Protein AF-A0A0P7W8K1-F1 (afdb_monomer)

Mean predicted aligned error: 8.6 Å

InterPro domains:
  IPR000626 Ubiquitin-like domain [PS50053] (1-49)
  IPR029071 Ubiquitin-like domain superfamily [SSF54236] (2-61)
  IPR039540 UBL3-like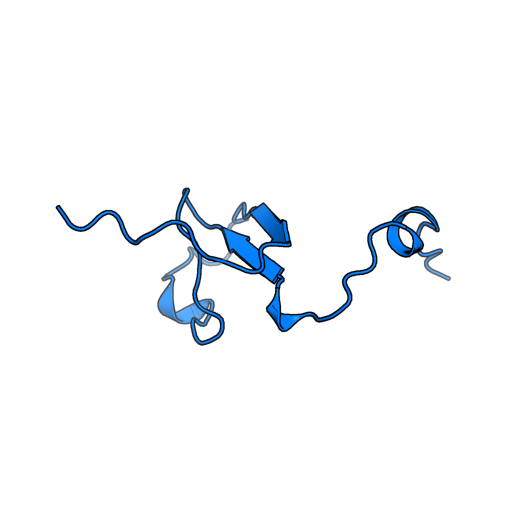, ubiquitin domain [PF13881] (7-61)
  IPR040015 UBL3-like [PTHR13169] (7-60)

Secondary structure (DSSP, 8-state):
-----GGGGTT--S-GGGEEEEETTEEEPTT--TTTTTPPTTS----EEEE-SSPPPP---

Sequence (61 aa):
KLKAHLDWEEEQVSSPSILRLIYQGRFLHGNVTLGALKLPLGKTTVMHLVARETLPEPNSQ

Radius of gyration: 14.79 Å; Cα contacts (8 Å, |Δi|>4): 39; chains: 1; bounding box: 37×32×30 Å

Structure (mmCIF, N/CA/C/O backbone):
data_AF-A0A0P7W8K1-F1
#
_entry.id   AF-A0A0P7W8K1-F1
#
loop_
_atom_site.group_PDB
_atom_site.id
_atom_site.type_symbol
_atom_site.label_atom_id
_atom_site.label_alt_id
_atom_site.label_comp_id
_atom_site.label_asym_id
_atom_site.label_entity_id
_atom_site.label_seq_id
_atom_site.pdbx_PDB_ins_code
_atom_site.Cartn_x
_atom_site.Cartn_y
_atom_site.Cartn_z
_atom_site.occupancy
_atom_site.B_iso_or_equiv
_atom_site.auth_seq_id
_atom_site.auth_comp_id
_atom_site.auth_asym_id
_atom_site.auth_atom_id
_atom_site.pdbx_PDB_model_num
ATOM 1 N N . LYS A 1 1 ? -18.707 18.348 -9.896 1.00 41.84 1 LYS A N 1
ATOM 2 C CA . LYS A 1 1 ? -17.557 18.145 -10.813 1.00 41.84 1 LYS A CA 1
ATOM 3 C C . LYS A 1 1 ? -16.297 18.124 -9.956 1.00 41.84 1 LYS A C 1
ATOM 5 O O . LYS A 1 1 ? -15.873 19.184 -9.519 1.00 41.84 1 LYS A O 1
ATOM 10 N N . LEU A 1 2 ? -15.784 16.940 -9.615 1.00 48.28 2 LEU A N 1
ATOM 11 C CA . LEU A 1 2 ? -14.497 16.819 -8.926 1.00 48.28 2 LEU A CA 1
ATOM 12 C C . LEU A 1 2 ? -13.416 17.210 -9.934 1.00 48.28 2 LEU A C 1
ATOM 14 O O . LEU A 1 2 ? -13.274 16.569 -10.972 1.00 48.28 2 LEU A O 1
ATOM 18 N N . LYS A 1 3 ? -12.752 18.336 -9.680 1.00 48.91 3 LYS A N 1
ATOM 19 C CA . LYS A 1 3 ? -11.630 18.818 -10.478 1.00 48.91 3 LYS A CA 1
ATOM 20 C C . LYS A 1 3 ? -10.430 17.973 -10.058 1.00 48.91 3 LYS A C 1
ATOM 22 O O . LYS A 1 3 ? -9.927 18.154 -8.955 1.00 48.91 3 LYS A O 1
ATOM 27 N N . ALA A 1 4 ? -10.048 16.997 -10.879 1.00 58.12 4 ALA A N 1
ATOM 28 C CA . ALA A 1 4 ? -8.780 16.308 -10.687 1.00 58.12 4 ALA A CA 1
ATOM 29 C C . ALA A 1 4 ? -7.662 17.360 -10.780 1.00 58.12 4 ALA A C 1
ATOM 31 O O . ALA A 1 4 ? -7.679 18.205 -11.677 1.00 58.12 4 ALA A O 1
ATOM 32 N N . HIS A 1 5 ? -6.774 17.377 -9.788 1.00 55.62 5 HIS A N 1
ATOM 33 C CA . HIS A 1 5 ? -5.611 18.260 -9.758 1.00 55.62 5 HIS A CA 1
ATOM 34 C C . HIS A 1 5 ? -4.722 17.939 -10.970 1.00 55.62 5 HIS A C 1
ATOM 36 O O . HIS A 1 5 ? -4.456 16.768 -11.221 1.00 55.62 5 HIS A O 1
ATOM 42 N N . LEU A 1 6 ? -4.288 18.958 -11.718 1.00 58.31 6 LEU A N 1
ATOM 43 C CA . LEU A 1 6 ? -3.440 18.815 -12.914 1.00 58.31 6 LEU A CA 1
ATOM 44 C C . LEU A 1 6 ? -2.019 18.303 -12.605 1.00 58.31 6 LEU A C 1
ATOM 46 O O . LEU A 1 6 ? -1.346 17.852 -13.519 1.00 58.31 6 LEU A O 1
ATOM 50 N N . ASP A 1 7 ? -1.589 18.316 -11.338 1.00 63.28 7 ASP A N 1
ATOM 51 C CA . ASP A 1 7 ? -0.243 17.876 -10.923 1.00 63.28 7 ASP A CA 1
ATOM 52 C C . ASP A 1 7 ? 0.053 16.395 -11.210 1.00 63.28 7 ASP A C 1
ATOM 54 O O . ASP A 1 7 ? 1.209 16.006 -11.313 1.00 63.28 7 ASP A O 1
ATOM 58 N N . TRP A 1 8 ? -0.969 15.548 -11.362 1.00 72.19 8 TRP A N 1
ATOM 59 C CA . TRP A 1 8 ? -0.766 14.106 -11.554 1.00 72.19 8 TRP A CA 1
ATOM 60 C C . TRP A 1 8 ? -0.362 13.711 -12.982 1.00 72.19 8 TRP A C 1
ATOM 62 O O . TRP A 1 8 ? 0.084 12.584 -13.184 1.00 72.19 8 TRP A O 1
ATOM 72 N N . GLU A 1 9 ? -0.515 14.602 -13.968 1.00 75.50 9 GLU A N 1
ATOM 73 C CA . GLU A 1 9 ? -0.096 14.334 -15.355 1.00 75.50 9 GLU A CA 1
ATOM 74 C C . GLU A 1 9 ? 1.436 14.254 -15.474 1.00 75.50 9 GLU A C 1
ATOM 76 O O . GLU A 1 9 ? 1.953 13.443 -16.238 1.00 75.50 9 GLU A O 1
ATOM 81 N N . GLU A 1 10 ? 2.178 15.032 -14.679 1.00 74.56 10 GLU A N 1
ATOM 82 C CA . GLU A 1 10 ? 3.650 14.994 -14.668 1.00 74.56 10 GLU A CA 1
ATOM 83 C C . GLU A 1 10 ? 4.205 13.755 -13.941 1.00 74.56 10 GLU A C 1
ATOM 85 O O . GLU A 1 10 ? 5.295 13.284 -14.261 1.00 74.56 10 GLU A O 1
ATOM 90 N N . GLU A 1 11 ? 3.440 13.180 -13.007 1.00 76.00 11 GLU A N 1
ATOM 91 C CA . GLU A 1 11 ? 3.793 11.948 -12.284 1.00 76.00 11 GLU A CA 1
ATOM 92 C C . GLU A 1 11 ? 3.290 10.667 -12.976 1.00 76.00 11 GLU A C 1
ATOM 94 O O . GLU A 1 11 ? 3.296 9.577 -12.388 1.00 76.00 11 GLU A O 1
ATOM 99 N N . GLN A 1 12 ? 2.839 10.763 -14.231 1.00 81.12 12 GLN A N 1
ATOM 100 C CA . GLN A 1 12 ? 2.325 9.612 -14.958 1.00 81.12 12 GLN A CA 1
ATOM 101 C C . GLN A 1 12 ? 3.425 8.559 -15.171 1.00 81.12 12 GLN A C 1
ATOM 103 O O . GLN A 1 12 ? 4.496 8.822 -15.715 1.00 81.12 12 GLN A O 1
ATOM 108 N N . VAL A 1 13 ? 3.145 7.321 -14.763 1.00 84.06 13 VAL A N 1
ATOM 109 C CA . VAL A 1 13 ? 4.054 6.189 -14.969 1.00 84.06 13 VAL A CA 1
ATOM 110 C C . VAL A 1 13 ? 3.792 5.502 -16.307 1.00 84.06 13 VAL A C 1
ATOM 112 O O . VAL A 1 13 ? 2.647 5.340 -16.724 1.00 84.06 13 VAL A O 1
ATOM 115 N N . SER A 1 14 ? 4.858 5.023 -16.952 1.00 85.38 14 SER A N 1
ATOM 116 C CA . SER A 1 14 ? 4.786 4.303 -18.233 1.00 85.38 14 SER A CA 1
ATOM 117 C C . SER A 1 14 ? 4.007 2.985 -18.146 1.00 85.38 14 SER A C 1
ATOM 119 O O . SER A 1 14 ? 3.392 2.558 -19.121 1.00 85.38 14 SER A O 1
ATOM 121 N N . SER A 1 15 ? 4.018 2.334 -16.979 1.00 87.12 15 SER A N 1
ATOM 122 C CA . SER A 1 15 ? 3.251 1.121 -16.708 1.00 87.12 15 SER A CA 1
ATOM 123 C C . SER A 1 15 ? 2.840 1.042 -15.236 1.00 87.12 15 SER A C 1
ATOM 125 O O . SER A 1 15 ? 3.685 1.227 -14.359 1.00 87.12 15 SER A O 1
ATOM 127 N N . PRO A 1 16 ? 1.594 0.648 -14.915 1.00 83.88 16 PRO A N 1
ATOM 128 C CA . PRO A 1 16 ? 1.178 0.406 -13.533 1.00 83.88 16 PRO A CA 1
ATOM 129 C C . PRO A 1 16 ? 1.954 -0.747 -12.878 1.00 83.88 16 PRO A C 1
ATOM 131 O O . PRO A 1 16 ? 2.015 -0.829 -11.653 1.00 83.88 16 PRO A O 1
ATOM 134 N N . SER A 1 17 ? 2.594 -1.622 -13.664 1.00 85.31 17 SER A N 1
ATOM 135 C CA . SER A 1 17 ? 3.395 -2.735 -13.144 1.00 85.31 17 SER A CA 1
ATOM 136 C C . SER A 1 17 ? 4.657 -2.299 -12.398 1.00 85.31 17 SER A C 1
ATOM 138 O O . SER A 1 17 ? 5.241 -3.136 -11.709 1.00 85.31 17 SER A O 1
ATOM 140 N N . ILE A 1 18 ? 5.077 -1.033 -12.499 1.00 87.50 18 ILE A N 1
ATOM 141 C CA . ILE A 1 18 ? 6.207 -0.484 -11.730 1.00 87.50 18 ILE A CA 1
ATOM 142 C C . ILE A 1 18 ? 5.763 0.062 -10.371 1.00 87.50 18 ILE A C 1
ATOM 144 O O . ILE A 1 18 ? 6.593 0.351 -9.515 1.00 87.50 18 ILE A O 1
ATOM 148 N N . LEU A 1 19 ? 4.458 0.214 -10.147 1.00 89.75 19 LEU A N 1
ATOM 149 C CA . LEU A 1 19 ? 3.951 0.696 -8.875 1.00 89.75 19 LEU A CA 1
ATOM 150 C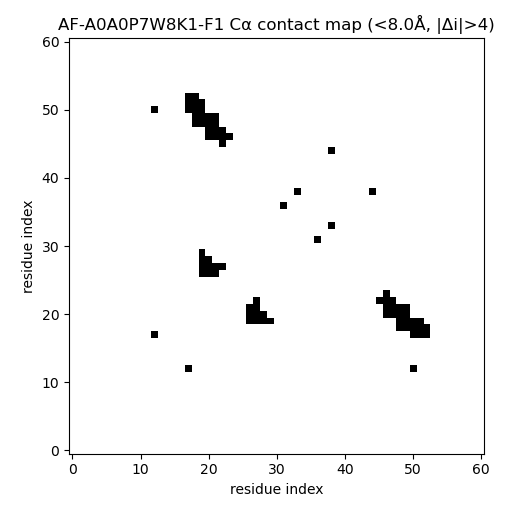 C . LEU A 1 19 ? 4.096 -0.397 -7.815 1.00 89.75 19 LEU A C 1
ATOM 152 O O . LEU A 1 19 ? 3.801 -1.580 -8.032 1.00 89.75 19 LEU A O 1
ATOM 156 N N . ARG A 1 20 ? 4.590 0.005 -6.649 1.00 87.88 20 ARG A N 1
ATOM 157 C CA . ARG A 1 20 ? 4.816 -0.868 -5.505 1.00 87.88 20 ARG A CA 1
ATOM 158 C C . ARG A 1 20 ? 4.165 -0.257 -4.280 1.00 87.88 20 ARG A C 1
ATOM 160 O O . ARG A 1 20 ? 4.459 0.877 -3.908 1.00 87.88 20 ARG A O 1
ATOM 167 N N . LEU A 1 21 ? 3.297 -1.037 -3.647 1.00 90.94 21 LEU A N 1
ATOM 168 C CA . LEU A 1 21 ? 2.672 -0.668 -2.387 1.00 90.94 21 LEU A CA 1
ATOM 169 C C . LEU A 1 21 ? 3.555 -1.146 -1.237 1.00 90.94 21 LEU A C 1
ATOM 171 O O . LEU A 1 21 ? 3.999 -2.293 -1.227 1.00 90.94 21 LEU A O 1
ATOM 175 N N . ILE A 1 22 ? 3.815 -0.273 -0.274 1.00 91.44 22 ILE A N 1
ATOM 176 C CA . ILE A 1 22 ? 4.642 -0.552 0.896 1.00 91.44 22 ILE A CA 1
ATOM 177 C C . ILE A 1 22 ? 3.765 -0.478 2.137 1.00 91.44 22 ILE A C 1
ATOM 179 O O . ILE A 1 22 ? 3.160 0.556 2.430 1.00 91.44 22 ILE A O 1
ATOM 183 N N . TYR A 1 23 ? 3.758 -1.559 2.906 1.00 91.69 23 TYR A N 1
ATOM 184 C CA . TYR A 1 23 ? 3.082 -1.642 4.192 1.00 91.69 23 TYR A CA 1
ATOM 185 C C . TYR A 1 23 ? 4.090 -2.024 5.277 1.00 91.69 23 TYR A C 1
ATOM 187 O O . TYR A 1 23 ? 4.806 -3.011 5.139 1.00 91.69 23 TYR A O 1
ATOM 195 N N . GLN A 1 24 ? 4.180 -1.216 6.341 1.00 89.44 24 GLN A N 1
ATOM 196 C CA . GLN A 1 24 ? 5.113 -1.432 7.463 1.00 89.44 24 GLN A CA 1
ATOM 197 C C . GLN A 1 24 ? 6.573 -1.675 7.022 1.00 89.44 24 GLN A C 1
ATOM 199 O O . GLN A 1 24 ? 7.258 -2.553 7.539 1.00 89.44 24 GLN A O 1
ATO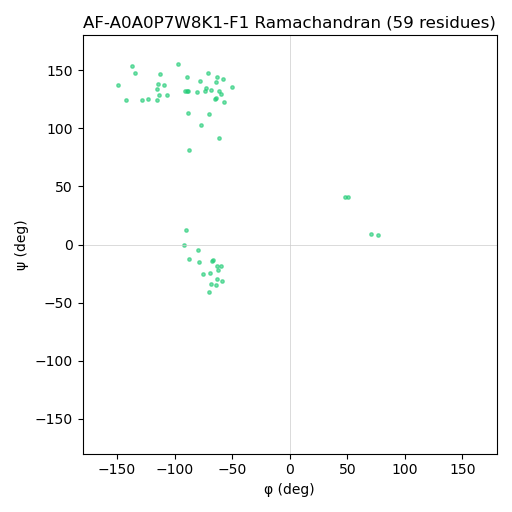M 204 N N . GLY A 1 25 ? 7.040 -0.916 6.024 1.00 89.19 25 GLY A N 1
ATOM 205 C CA . GLY A 1 25 ? 8.402 -1.035 5.486 1.00 89.19 25 GLY A CA 1
ATOM 206 C C . GLY A 1 25 ? 8.630 -2.239 4.565 1.00 89.19 25 GLY A C 1
ATOM 207 O O . GLY A 1 25 ? 9.768 -2.503 4.190 1.00 89.19 25 GLY A O 1
ATOM 208 N N . ARG A 1 26 ? 7.574 -2.971 4.184 1.00 87.88 26 ARG A N 1
ATOM 209 C CA . ARG A 1 26 ? 7.650 -4.137 3.294 1.00 87.88 26 ARG A CA 1
ATOM 210 C C . ARG A 1 26 ? 6.919 -3.879 1.989 1.00 87.88 26 ARG A C 1
ATOM 212 O O . ARG A 1 26 ? 5.781 -3.416 1.998 1.00 87.88 26 ARG A O 1
ATOM 219 N N . PHE A 1 27 ? 7.555 -4.229 0.877 1.00 88.62 27 PHE A N 1
ATOM 220 C CA . PHE A 1 27 ? 6.906 -4.237 -0.428 1.00 88.62 27 PHE A CA 1
ATOM 221 C C . PHE A 1 27 ? 5.849 -5.340 -0.486 1.00 88.62 27 PHE A C 1
ATOM 223 O O . PHE A 1 27 ? 6.106 -6.487 -0.120 1.00 88.62 27 PHE A O 1
ATOM 230 N N . LEU A 1 28 ? 4.664 -4.991 -0.968 1.00 87.81 28 LEU A N 1
ATOM 231 C CA . LEU A 1 28 ? 3.597 -5.936 -1.247 1.00 87.81 28 LEU A CA 1
ATOM 232 C C . LEU A 1 28 ? 3.709 -6.415 -2.693 1.00 87.81 28 LEU A C 1
ATOM 234 O O . LEU A 1 28 ? 3.852 -5.617 -3.621 1.00 87.81 28 LEU A O 1
ATOM 238 N N . HIS A 1 29 ? 3.635 -7.731 -2.882 1.00 81.94 29 HIS A N 1
ATOM 239 C CA . HIS A 1 29 ? 3.563 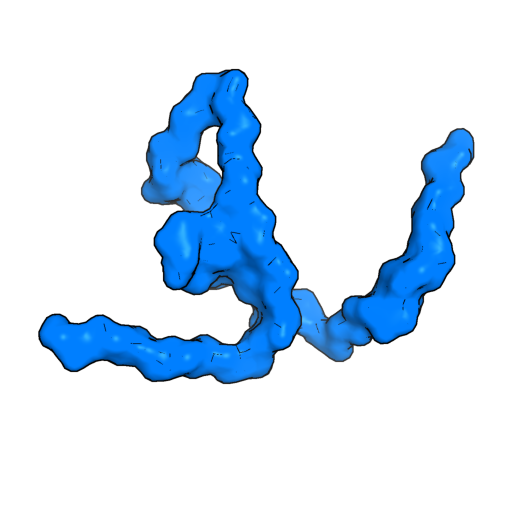-8.327 -4.211 1.00 81.94 29 HIS A CA 1
ATOM 240 C C . HIS A 1 29 ? 2.188 -8.046 -4.838 1.00 81.94 29 HIS A C 1
ATOM 242 O O . HIS A 1 29 ? 1.183 -8.028 -4.129 1.00 81.94 29 HIS A O 1
ATOM 248 N N . GLY A 1 30 ? 2.119 -7.895 -6.165 1.00 81.00 30 GLY A N 1
ATOM 249 C CA . GLY A 1 30 ? 0.872 -7.554 -6.875 1.00 81.00 30 GLY A CA 1
ATOM 250 C C . GLY A 1 30 ? -0.275 -8.559 -6.693 1.00 81.00 30 GLY A C 1
ATOM 251 O O . GLY A 1 30 ? -1.433 -8.212 -6.882 1.00 81.00 30 GLY A O 1
ATOM 252 N N . ASN A 1 31 ? 0.040 -9.783 -6.261 1.00 85.00 31 ASN A N 1
ATOM 253 C CA . ASN A 1 31 ? -0.941 -10.847 -6.010 1.00 85.00 31 ASN A CA 1
ATOM 254 C C . ASN A 1 31 ? -1.455 -10.881 -4.554 1.00 85.00 31 ASN A C 1
ATOM 256 O O . ASN A 1 31 ? -2.254 -11.750 -4.210 1.00 85.00 31 ASN A O 1
ATOM 260 N N . VAL A 1 32 ? -0.980 -9.991 -3.673 1.00 86.94 32 VAL A N 1
ATOM 261 C CA . VAL A 1 32 ? -1.433 -9.927 -2.274 1.00 86.94 32 VAL A CA 1
ATOM 262 C C . VAL A 1 32 ? -2.755 -9.170 -2.195 1.00 86.94 32 VAL A C 1
ATOM 264 O O . VAL A 1 32 ? -2.886 -8.064 -2.710 1.00 86.94 32 VAL A O 1
ATOM 267 N N . THR A 1 33 ? -3.733 -9.745 -1.498 1.00 88.19 33 THR A N 1
ATOM 268 C CA . THR A 1 33 ? -5.026 -9.102 -1.233 1.00 88.19 33 THR A CA 1
ATOM 269 C C . THR A 1 33 ? -5.042 -8.455 0.153 1.00 88.19 33 THR A C 1
ATOM 271 O O . THR A 1 33 ? -4.350 -8.903 1.068 1.00 88.19 33 THR A O 1
ATOM 274 N N . LEU A 1 34 ? -5.887 -7.438 0.361 1.00 85.50 34 LEU A N 1
ATOM 275 C CA . LEU A 1 34 ? -6.057 -6.818 1.687 1.00 85.50 34 LEU A CA 1
ATOM 276 C C . LEU A 1 34 ? -6.517 -7.826 2.757 1.00 85.50 34 LEU A C 1
ATOM 278 O O . LEU A 1 34 ? -6.134 -7.707 3.919 1.00 85.50 34 LEU A O 1
ATOM 282 N N . GLY A 1 35 ? -7.290 -8.847 2.365 1.00 87.25 35 GLY A N 1
ATOM 283 C CA . GLY A 1 35 ? -7.724 -9.920 3.265 1.00 87.25 35 GLY A CA 1
ATOM 284 C C . GLY A 1 35 ? -6.564 -10.770 3.793 1.00 87.25 35 GLY A C 1
ATOM 285 O O . GLY A 1 35 ? -6.570 -11.162 4.959 1.00 87.25 35 GLY A O 1
ATOM 286 N N . ALA A 1 36 ? -5.525 -10.987 2.980 1.00 88.38 36 ALA A N 1
ATOM 287 C CA . ALA A 1 36 ? -4.327 -11.716 3.398 1.00 88.38 36 ALA A CA 1
ATOM 288 C C . ALA A 1 36 ? -3.487 -10.941 4.431 1.00 88.38 36 ALA A C 1
ATOM 290 O O . ALA A 1 36 ? -2.780 -11.553 5.232 1.00 88.38 36 ALA A O 1
ATOM 291 N N . LEU A 1 37 ? -3.596 -9.607 4.454 1.00 86.81 37 LEU A N 1
ATOM 292 C CA . LEU A 1 37 ? -2.860 -8.730 5.373 1.00 86.81 37 LEU A CA 1
ATOM 293 C C . LEU A 1 37 ? -3.463 -8.662 6.783 1.00 86.81 37 LEU A C 1
ATOM 295 O O . LEU A 1 37 ? -2.875 -8.021 7.652 1.00 86.81 37 LEU A O 1
ATOM 299 N N . LYS A 1 38 ? -4.619 -9.305 7.022 1.00 87.31 38 LYS A N 1
ATOM 300 C CA . LYS A 1 38 ? -5.322 -9.305 8.321 1.00 87.31 38 LYS A CA 1
ATOM 301 C C . LYS A 1 38 ? -5.461 -7.892 8.913 1.00 87.31 38 LYS A C 1
ATOM 303 O O . LYS A 1 38 ? -5.264 -7.687 10.111 1.00 87.31 38 LYS A O 1
ATOM 308 N N . LEU A 1 39 ? -5.770 -6.910 8.064 1.00 89.88 39 LEU A N 1
ATOM 309 C CA . LEU A 1 39 ? -5.920 -5.525 8.498 1.00 89.88 39 LEU A CA 1
ATOM 310 C C . LEU A 1 39 ? -7.107 -5.398 9.468 1.00 89.88 39 LEU A C 1
ATOM 312 O O . LEU A 1 39 ? -8.154 -6.011 9.241 1.00 89.88 39 LEU A O 1
ATOM 316 N N . PRO A 1 40 ? -6.978 -4.601 10.540 1.00 90.19 40 PRO A N 1
ATOM 317 C CA . PRO A 1 40 ? -8.074 -4.381 11.468 1.00 90.19 40 PRO A CA 1
ATOM 318 C C . PRO A 1 40 ? -9.230 -3.647 10.778 1.00 90.19 40 PRO A C 1
ATOM 320 O O . PRO A 1 40 ? -9.055 -2.562 10.223 1.00 90.19 40 PRO A O 1
ATOM 323 N N . LEU A 1 41 ? -10.425 -4.234 10.846 1.00 91.75 41 LEU A N 1
ATOM 324 C CA . LEU A 1 41 ? -11.641 -3.638 10.298 1.00 91.75 41 LEU A CA 1
ATOM 325 C C . LEU A 1 41 ? -11.974 -2.324 11.013 1.00 91.75 41 LEU A C 1
ATOM 327 O O . LEU A 1 41 ? -11.758 -2.181 12.217 1.00 91.75 41 LEU A O 1
ATOM 331 N N . GLY A 1 42 ? -12.504 -1.360 10.260 1.00 94.00 42 GLY A N 1
ATOM 332 C CA . GLY A 1 42 ? -12.890 -0.050 10.791 1.00 94.00 42 GLY A CA 1
ATOM 333 C C . GLY A 1 42 ? -11.717 0.848 11.193 1.00 94.00 42 GLY A C 1
ATOM 334 O O . GLY A 1 42 ? -11.943 1.893 11.797 1.00 94.00 42 GLY A O 1
ATOM 335 N N . LYS A 1 43 ? -10.472 0.469 10.872 1.00 93.12 43 LYS A N 1
ATOM 336 C CA . LYS A 1 43 ? -9.286 1.293 11.124 1.00 93.12 43 LYS A CA 1
ATOM 337 C C . 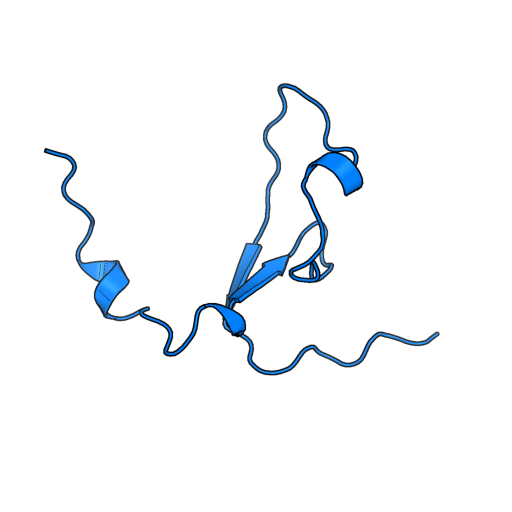LYS A 1 43 ? -8.651 1.780 9.831 1.00 93.12 43 LYS A C 1
ATOM 339 O O . LYS A 1 43 ? -8.599 1.074 8.827 1.00 93.12 43 LYS A O 1
ATOM 344 N N . THR A 1 44 ? -8.087 2.977 9.904 1.00 94.38 44 THR A N 1
ATOM 345 C CA . THR A 1 44 ? -7.247 3.527 8.843 1.00 94.38 44 THR A CA 1
ATOM 346 C C . THR A 1 44 ? -5.893 2.828 8.840 1.00 94.38 44 THR A C 1
ATOM 348 O O . THR A 1 44 ? -5.250 2.696 9.881 1.00 94.38 44 THR A O 1
ATOM 351 N N . THR A 1 45 ? -5.451 2.399 7.660 1.00 93.25 45 THR A N 1
ATOM 352 C CA . THR A 1 45 ? -4.124 1.813 7.449 1.00 93.25 45 THR A CA 1
ATOM 353 C C . THR A 1 45 ? -3.300 2.736 6.563 1.00 93.25 45 THR A C 1
AT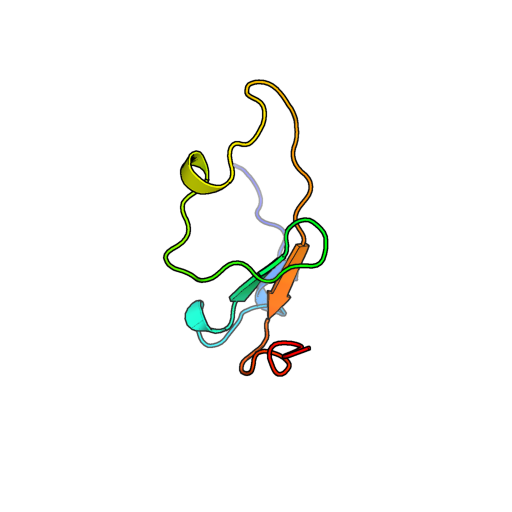OM 355 O O . THR A 1 45 ? -3.753 3.121 5.489 1.00 93.25 45 THR A O 1
ATOM 358 N N . VAL A 1 46 ? -2.088 3.078 7.005 1.00 94.38 46 VAL A N 1
ATOM 359 C CA . VAL A 1 46 ? -1.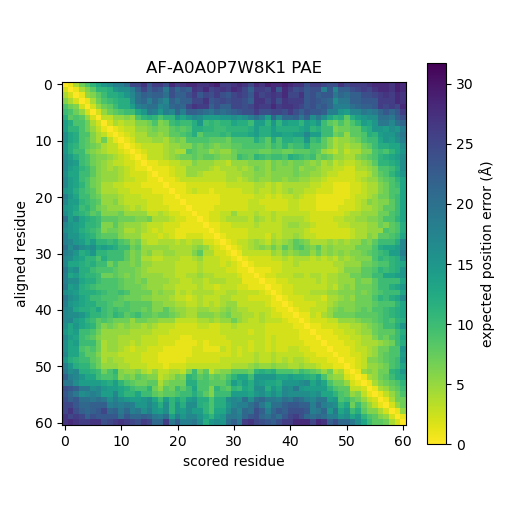139 3.878 6.220 1.00 94.38 46 VAL A CA 1
ATOM 360 C C . VAL A 1 46 ? -0.287 2.955 5.353 1.00 94.38 46 VAL A C 1
ATOM 362 O O . VAL A 1 46 ? 0.258 1.959 5.836 1.00 94.38 46 VAL A O 1
ATOM 365 N N . MET A 1 47 ? -0.161 3.300 4.076 1.00 94.88 47 MET A N 1
ATOM 366 C CA . MET A 1 47 ? 0.682 2.621 3.094 1.00 94.88 47 MET A CA 1
ATOM 367 C C . MET A 1 47 ? 1.411 3.672 2.258 1.00 94.88 47 MET A C 1
ATOM 369 O O . MET A 1 47 ? 0.908 4.781 2.097 1.00 94.88 47 MET A O 1
ATOM 373 N N . HIS A 1 48 ? 2.574 3.322 1.718 1.00 91.56 48 HIS A N 1
ATOM 374 C CA . HIS A 1 48 ? 3.313 4.195 0.804 1.00 91.56 48 HIS A CA 1
ATOM 375 C C . HIS A 1 48 ? 3.250 3.615 -0.605 1.00 91.56 48 HIS A C 1
ATOM 377 O O . HIS A 1 48 ? 3.406 2.407 -0.776 1.00 91.56 48 HIS A O 1
ATOM 383 N N . LEU A 1 49 ? 3.027 4.459 -1.607 1.00 90.50 49 LEU A N 1
ATOM 384 C CA . LEU A 1 49 ? 3.069 4.076 -3.015 1.00 90.50 49 LEU A CA 1
ATOM 385 C C . LEU A 1 49 ? 4.348 4.637 -3.631 1.00 90.50 49 LEU A C 1
ATOM 387 O O . LEU A 1 49 ? 4.627 5.823 -3.479 1.00 90.50 49 LEU A O 1
ATOM 391 N N . VAL A 1 50 ? 5.124 3.792 -4.306 1.00 89.81 50 VAL A N 1
ATOM 392 C CA . VAL A 1 50 ? 6.347 4.209 -5.006 1.00 89.81 50 VAL A CA 1
ATOM 393 C C . VAL A 1 50 ? 6.411 3.587 -6.3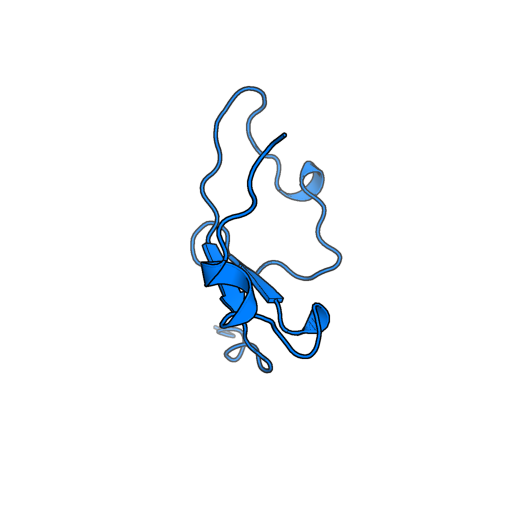98 1.00 89.81 50 VAL A C 1
ATOM 395 O O . VAL A 1 50 ? 5.969 2.454 -6.590 1.00 89.81 50 VAL A O 1
ATOM 398 N N . ALA A 1 51 ? 6.996 4.295 -7.363 1.00 88.31 51 ALA A N 1
ATOM 399 C CA . ALA A 1 51 ? 7.333 3.746 -8.674 1.00 88.31 51 ALA A CA 1
ATOM 400 C C . ALA A 1 51 ? 8.741 3.130 -8.622 1.00 88.31 51 ALA A C 1
ATOM 402 O O . ALA A 1 51 ? 9.724 3.842 -8.416 1.00 88.31 51 ALA A O 1
ATOM 403 N N . ARG A 1 52 ? 8.855 1.803 -8.760 1.00 81.94 52 ARG A N 1
ATOM 404 C CA . ARG A 1 52 ? 10.138 1.088 -8.851 1.00 81.94 52 ARG A CA 1
ATOM 405 C C . ARG A 1 52 ? 10.066 -0.073 -9.835 1.00 81.94 52 ARG A C 1
ATOM 407 O O . ARG A 1 52 ? 9.270 -0.997 -9.671 1.00 81.94 52 ARG A O 1
ATOM 414 N N . GLU A 1 53 ? 10.972 -0.061 -10.805 1.00 75.50 53 GLU A N 1
ATOM 415 C CA . GLU A 1 53 ? 11.127 -1.152 -11.770 1.00 75.50 53 GLU A CA 1
ATOM 416 C C . GLU A 1 53 ? 11.703 -2.412 -11.111 1.00 75.50 53 GLU A C 1
ATOM 418 O O . GLU A 1 53 ? 11.206 -3.515 -11.339 1.00 75.50 53 GLU A O 1
ATOM 423 N N . THR A 1 54 ? 12.684 -2.250 -10.218 1.00 69.88 54 THR A N 1
ATOM 424 C CA . THR A 1 54 ? 13.345 -3.349 -9.504 1.00 69.88 54 THR A CA 1
ATOM 425 C C . THR A 1 54 ? 13.068 -3.291 -8.001 1.00 69.88 54 THR A C 1
ATOM 427 O O . THR A 1 54 ? 13.044 -2.225 -7.376 1.00 69.88 54 THR A O 1
ATOM 430 N N . LEU A 1 55 ? 12.814 -4.456 -7.400 1.00 65.69 55 LEU A N 1
ATOM 431 C CA . LEU A 1 55 ? 12.760 -4.589 -5.945 1.00 65.69 55 LEU A CA 1
ATOM 432 C C . LEU A 1 55 ? 14.198 -4.620 -5.404 1.00 65.69 55 LEU A C 1
ATOM 434 O O . LEU A 1 55 ? 15.045 -5.258 -6.030 1.00 65.69 55 LEU A O 1
ATOM 438 N N . PRO A 1 56 ? 14.494 -3.968 -4.262 1.00 66.44 56 PRO A N 1
ATOM 439 C CA . PRO A 1 56 ? 15.742 -4.245 -3.560 1.00 66.44 56 PRO A CA 1
ATOM 440 C C . PRO A 1 56 ? 15.778 -5.738 -3.219 1.00 66.44 56 PRO A C 1
ATOM 442 O O . PRO A 1 56 ? 14.727 -6.318 -2.924 1.00 66.44 56 PRO A O 1
ATOM 445 N N . GLU A 1 57 ? 16.956 -6.356 -3.305 1.00 61.62 57 GLU A N 1
ATOM 446 C CA . GLU A 1 57 ? 17.109 -7.789 -3.047 1.00 61.62 57 GLU A CA 1
ATOM 447 C C . GLU A 1 57 ? 16.442 -8.164 -1.715 1.00 61.62 57 GLU A C 1
ATOM 449 O O . GLU A 1 57 ? 16.570 -7.422 -0.731 1.00 61.62 57 GLU A O 1
ATOM 454 N N . PRO A 1 58 ? 15.680 -9.275 -1.664 1.00 58.94 58 PRO A N 1
ATOM 455 C CA . 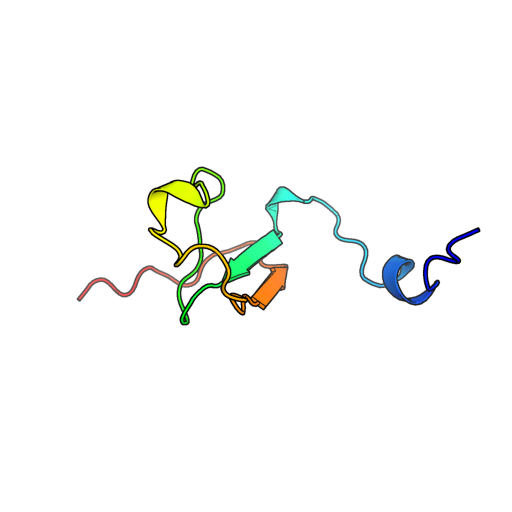PRO A 1 58 ? 15.116 -9.735 -0.409 1.00 58.94 58 PRO A CA 1
ATOM 456 C C . PRO A 1 58 ? 16.277 -9.954 0.556 1.00 58.94 58 PRO A C 1
ATOM 458 O O . PRO A 1 58 ? 17.199 -10.706 0.243 1.00 58.94 58 PRO A O 1
ATOM 461 N N . ASN A 1 59 ? 16.237 -9.276 1.708 1.00 53.34 59 ASN A N 1
ATOM 462 C CA . ASN A 1 59 ? 17.227 -9.452 2.762 1.00 53.34 59 ASN A CA 1
ATOM 463 C C . ASN A 1 59 ? 17.151 -10.914 3.229 1.00 53.34 59 ASN A C 1
ATOM 465 O O . ASN A 1 59 ? 16.299 -11.273 4.042 1.00 53.34 59 ASN A O 1
ATOM 469 N N . SER A 1 60 ? 17.970 -11.761 2.612 1.00 53.31 60 SER A N 1
ATOM 470 C CA . SER A 1 60 ? 18.058 -13.190 2.875 1.00 53.31 60 SER A CA 1
ATOM 471 C C . SER A 1 60 ? 19.061 -13.346 4.007 1.00 53.31 60 SER A C 1
ATOM 473 O O . SER A 1 60 ? 20.249 -13.533 3.761 1.00 53.31 60 SER A O 1
ATOM 475 N N . GLN A 1 61 ? 18.594 -13.138 5.239 1.00 47.41 61 GLN A N 1
ATOM 476 C CA . GLN A 1 61 ? 19.310 -13.584 6.435 1.00 47.41 61 GLN A CA 1
ATOM 477 C C . GLN A 1 61 ? 18.940 -15.026 6.756 1.00 47.41 61 GLN A C 1
ATOM 479 O O . GLN A 1 61 ? 17.744 -15.367 6.604 1.00 47.41 61 GLN A O 1
#

Foldseek 3Di:
DPPDDPVCVVVDDPDPCQKWKAFPNDTDDPPDDPVNVVDDPPDDGDIDIDGHPDDDPDPPD

Organism: Scleropages formosus (NCBI:txid113540)

Solvent-accessible surface area (backbone atoms only — not comparable to full-atom values): 4361 Å² total; per-residue (Å²): 132,88,76,77,71,75,74,56,69,80,68,62,69,97,50,76,86,25,56,37,46,29,49,92,92,36,80,54,60,95,86,64,50,71,78,79,64,68,65,65,83,99,56,92,79,81,68,47,81,45,83,45,88,68,78,79,77,79,86,81,123

pLDDT: mean 79.51, std 14.36, range [41.84, 94.88]

Nearest PDB structures (foldseek):
  1wgh-assembly1_A  TM=6.745E-01  e=1.403E-05  Mus musculus
  8c07-assembly1_I  TM=6.133E-01  e=3.828E-01  Homo sapiens
  6gf1-assembly1_A  TM=7.977E-01  e=2.653E+00  Homo sapiens
  8cx9-assembly4_J  TM=5.119E-01  e=5.713E-01  Homo sapiens
  6njg-assembly1_C-2  TM=6.034E-01  e=2.836E+00  Homo sapiens